Protein AF-A0A536BRN8-F1 (afdb_monomer_lite)

pLDDT: mean 83.79, std 18.86, range [41.97, 98.38]

Structure (mmCIF, N/CA/C/O backbone):
data_AF-A0A536BRN8-F1
#
_entry.id   AF-A0A536BRN8-F1
#
loop_
_atom_site.group_PDB
_atom_site.id
_atom_site.type_symbol
_atom_site.label_atom_id
_atom_site.label_alt_id
_atom_site.label_comp_id
_atom_site.label_asym_id
_atom_site.label_entity_id
_atom_site.label_seq_id
_atom_site.pdbx_PDB_ins_code
_atom_site.Cartn_x
_atom_site.Cartn_y
_atom_site.Cartn_z
_atom_site.occupancy
_atom_site.B_iso_or_equiv
_atom_site.auth_seq_id
_atom_site.auth_comp_id
_atom_site.auth_asym_id
_atom_site.auth_atom_id
_atom_site.pdbx_PDB_model_num
ATOM 1 N N . MET A 1 1 ? 20.665 38.961 1.235 1.00 44.41 1 MET A N 1
ATOM 2 C CA . MET A 1 1 ? 19.263 38.501 1.127 1.00 44.41 1 MET A CA 1
ATOM 3 C C . MET A 1 1 ? 19.308 37.019 0.807 1.00 44.41 1 MET A C 1
ATOM 5 O O . MET A 1 1 ? 19.715 36.674 -0.291 1.00 44.41 1 MET A O 1
ATOM 9 N N . ASN A 1 2 ? 18.985 36.154 1.769 1.00 41.97 2 ASN A N 1
ATOM 10 C CA . ASN A 1 2 ? 18.957 34.705 1.553 1.00 41.97 2 ASN A CA 1
ATOM 11 C C . ASN A 1 2 ? 17.497 34.286 1.341 1.00 41.97 2 ASN A C 1
ATOM 13 O O . ASN A 1 2 ? 16.692 34.537 2.241 1.00 41.97 2 ASN A O 1
ATOM 17 N N . PRO A 1 3 ? 17.120 33.649 0.220 1.00 51.50 3 PRO A N 1
ATOM 18 C CA . PRO A 1 3 ? 15.822 33.000 0.143 1.00 51.50 3 PRO A CA 1
ATOM 19 C C . PRO A 1 3 ? 15.858 31.729 1.003 1.00 51.50 3 PRO A C 1
ATOM 21 O O . PRO A 1 3 ? 16.621 30.801 0.734 1.00 51.50 3 PRO A O 1
ATOM 24 N N . LYS A 1 4 ? 15.042 31.686 2.063 1.00 48.91 4 LYS A N 1
ATOM 25 C CA . LYS A 1 4 ? 14.724 30.433 2.755 1.00 48.91 4 LYS A CA 1
ATOM 26 C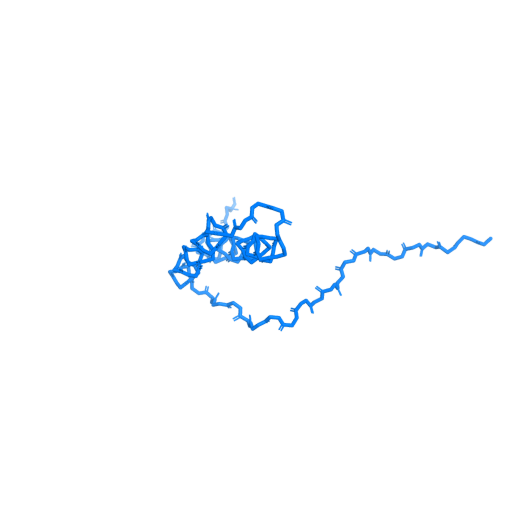 C . LYS A 1 4 ? 13.992 29.527 1.765 1.00 48.91 4 LYS A C 1
ATOM 28 O O . LYS A 1 4 ? 12.873 29.839 1.368 1.00 48.91 4 LYS A O 1
ATOM 33 N N . ALA A 1 5 ? 14.626 28.424 1.376 1.00 54.88 5 ALA A N 1
ATOM 34 C CA . ALA A 1 5 ? 13.954 27.338 0.681 1.00 54.88 5 ALA A CA 1
ATOM 35 C C . ALA A 1 5 ? 12.820 26.809 1.577 1.00 54.88 5 ALA A C 1
ATOM 37 O O . ALA A 1 5 ? 13.047 26.487 2.746 1.00 54.88 5 ALA A O 1
ATOM 38 N N . GLY A 1 6 ? 11.594 26.799 1.048 1.00 49.28 6 GLY A N 1
ATOM 39 C CA . GLY A 1 6 ? 10.443 26.166 1.690 1.00 49.28 6 GLY A CA 1
ATOM 40 C C . GLY A 1 6 ? 10.638 24.648 1.818 1.00 49.28 6 GLY A C 1
ATOM 41 O O . GLY A 1 6 ? 11.526 24.090 1.170 1.00 49.28 6 GLY A O 1
ATOM 42 N N . PRO A 1 7 ? 9.847 23.967 2.664 1.00 59.00 7 PRO A N 1
ATOM 43 C CA . PRO A 1 7 ? 9.994 22.530 2.865 1.00 59.00 7 PRO A CA 1
ATOM 44 C C . PRO A 1 7 ? 9.721 21.768 1.552 1.00 59.00 7 PRO A C 1
ATOM 46 O O . PRO A 1 7 ? 8.786 22.122 0.828 1.00 59.00 7 PRO A O 1
ATOM 49 N N . PRO A 1 8 ? 10.519 20.736 1.223 1.00 54.06 8 PRO A N 1
ATOM 50 C CA . PRO A 1 8 ? 10.311 19.932 0.029 1.00 54.06 8 PRO A CA 1
ATOM 51 C C . PRO A 1 8 ? 9.152 18.950 0.237 1.00 54.06 8 PRO A C 1
ATOM 53 O O . PRO A 1 8 ? 8.983 18.398 1.322 1.00 54.06 8 PRO A O 1
ATOM 56 N N . GLY A 1 9 ? 8.410 18.670 -0.836 1.00 51.28 9 GLY A N 1
ATOM 57 C CA . GLY A 1 9 ? 7.619 17.444 -0.942 1.00 51.28 9 GLY A CA 1
ATOM 58 C C . GLY A 1 9 ? 6.114 17.613 -0.764 1.00 51.28 9 GLY A C 1
ATOM 59 O O . GLY A 1 9 ? 5.525 17.160 0.208 1.00 51.28 9 GLY A O 1
ATOM 60 N N . THR A 1 10 ? 5.448 18.179 -1.763 1.00 47.19 10 THR A N 1
ATOM 61 C CA . THR A 1 10 ? 4.080 17.752 -2.090 1.00 47.19 10 THR A CA 1
ATOM 62 C C . THR A 1 10 ? 4.011 17.562 -3.594 1.00 47.19 10 THR A C 1
ATOM 64 O O . THR A 1 10 ? 3.429 18.346 -4.332 1.00 47.19 10 THR A O 1
ATOM 67 N N . THR A 1 11 ? 4.646 16.497 -4.075 1.00 46.47 11 THR A N 1
ATOM 68 C CA . THR A 1 11 ? 4.132 15.811 -5.257 1.00 46.47 11 THR A CA 1
ATOM 69 C C . THR A 1 11 ? 2.954 14.987 -4.760 1.00 46.47 11 THR A C 1
ATOM 71 O O . THR A 1 11 ? 3.107 13.839 -4.352 1.00 46.47 11 THR A O 1
ATOM 74 N N . ALA A 1 12 ? 1.783 15.617 -4.681 1.00 46.22 12 ALA A N 1
ATOM 75 C CA . ALA A 1 12 ? 0.535 14.893 -4.516 1.00 46.22 12 ALA A CA 1
ATOM 76 C C . ALA A 1 12 ? 0.342 14.051 -5.784 1.00 46.22 12 ALA A C 1
ATOM 78 O O . ALA A 1 12 ? -0.234 14.521 -6.764 1.00 46.22 12 ALA A O 1
ATOM 79 N N . SER A 1 13 ? 0.912 12.842 -5.803 1.00 48.62 13 SER A N 1
ATOM 80 C CA . SER A 1 13 ? 0.645 11.869 -6.855 1.00 48.62 13 SER A CA 1
ATOM 81 C C . SER A 1 13 ? -0.865 11.690 -6.923 1.00 48.62 13 SER A C 1
ATOM 83 O O . SER A 1 13 ? -1.499 11.361 -5.920 1.00 48.62 13 SER A O 1
ATOM 85 N N . THR A 1 14 ? -1.430 11.975 -8.093 1.00 50.81 14 THR A N 1
ATOM 86 C CA . THR A 1 14 ? -2.851 11.841 -8.435 1.00 50.81 14 THR A CA 1
ATOM 87 C C . THR A 1 14 ? -3.227 10.363 -8.551 1.00 50.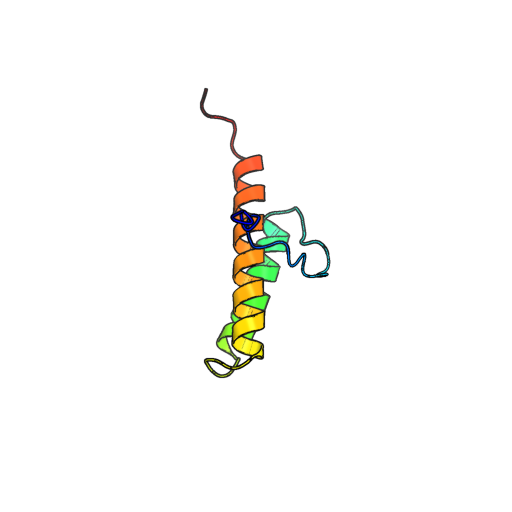81 14 THR A C 1
ATOM 89 O O . THR A 1 14 ? -3.769 9.922 -9.557 1.00 50.81 14 THR A O 1
ATOM 92 N N . ASP A 1 15 ? -2.875 9.568 -7.547 1.00 60.31 15 ASP A N 1
ATOM 93 C CA . ASP A 1 15 ? -3.347 8.200 -7.448 1.00 60.31 15 ASP A CA 1
ATOM 94 C C . ASP A 1 15 ? -4.735 8.191 -6.828 1.00 60.31 15 ASP A C 1
ATOM 96 O O . ASP A 1 15 ? -5.071 9.023 -5.977 1.00 60.31 15 ASP A O 1
ATOM 100 N N . ALA A 1 16 ? -5.552 7.250 -7.296 1.00 68.69 16 ALA A N 1
ATOM 101 C CA . ALA A 1 16 ? -6.878 7.025 -6.752 1.00 68.69 16 ALA A CA 1
ATOM 102 C C . ALA A 1 16 ? -6.794 6.854 -5.222 1.00 68.69 16 ALA A C 1
ATOM 104 O O . ALA A 1 16 ? -5.830 6.267 -4.718 1.00 68.69 16 ALA A O 1
ATOM 105 N N . PRO A 1 17 ? -7.779 7.371 -4.468 1.00 81.00 17 PRO A N 1
ATOM 106 C CA . PRO A 1 17 ? -7.759 7.268 -3.018 1.00 81.00 17 PRO A CA 1
ATOM 107 C C . PRO A 1 17 ? -7.687 5.798 -2.593 1.00 81.00 17 PRO A C 1
ATOM 109 O O . PRO A 1 17 ? -8.443 4.959 -3.084 1.00 81.00 17 PRO A O 1
ATOM 112 N N . LEU A 1 18 ? -6.762 5.497 -1.678 1.00 88.19 18 LEU A N 1
ATOM 113 C CA . LEU A 1 18 ? -6.635 4.160 -1.106 1.00 88.19 18 LEU A CA 1
ATOM 114 C C . LEU A 1 18 ? -7.864 3.823 -0.241 1.00 88.19 18 LEU A C 1
ATOM 116 O O . LEU A 1 18 ? -8.454 4.729 0.357 1.00 88.19 18 LEU A O 1
ATOM 120 N N . PRO A 1 19 ? -8.226 2.533 -0.120 1.00 91.56 19 PRO A N 1
ATOM 121 C CA . PRO A 1 19 ? -9.294 2.092 0.767 1.00 91.56 19 PRO A CA 1
ATOM 122 C C . PRO A 1 19 ? -9.035 2.466 2.229 1.00 91.56 19 PRO A C 1
ATOM 124 O O . PRO A 1 19 ? -7.894 2.645 2.663 1.00 91.56 19 PRO A O 1
ATOM 127 N N . ALA A 1 20 ? -10.111 2.555 3.007 1.00 87.06 20 ALA A N 1
ATOM 128 C CA . ALA A 1 20 ? -10.034 2.911 4.421 1.00 87.06 20 ALA A CA 1
ATOM 129 C C . ALA A 1 20 ? -9.932 1.688 5.344 1.00 87.06 20 ALA A C 1
ATOM 131 O O . ALA A 1 20 ? -9.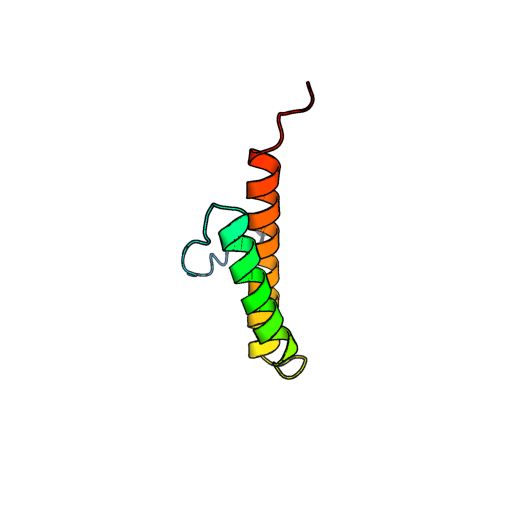458 1.820 6.472 1.00 87.06 20 ALA A O 1
ATOM 132 N N . THR A 1 21 ? -10.379 0.508 4.897 1.00 93.31 21 THR A N 1
ATOM 133 C CA . THR A 1 21 ? -10.407 -0.679 5.756 1.00 93.31 21 THR A CA 1
ATOM 134 C C . THR A 1 21 ? -9.081 -1.427 5.717 1.00 93.31 21 THR A C 1
ATOM 136 O O . THR A 1 21 ? -8.432 -1.565 4.677 1.00 93.31 21 THR A O 1
ATOM 139 N N . ARG A 1 22 ? -8.686 -1.967 6.872 1.00 94.19 22 ARG A N 1
ATOM 140 C CA . ARG A 1 22 ? -7.463 -2.763 7.010 1.00 94.19 22 ARG A CA 1
ATOM 141 C C . ARG A 1 22 ? -7.439 -3.963 6.058 1.00 94.19 22 ARG A C 1
ATOM 143 O O . ARG A 1 22 ? -6.399 -4.273 5.489 1.00 94.19 22 ARG A O 1
ATOM 150 N N . GLU A 1 23 ? -8.568 -4.646 5.900 1.00 96.06 23 GLU A N 1
ATOM 151 C CA . GLU A 1 23 ? -8.652 -5.858 5.085 1.00 96.06 23 GLU A CA 1
ATOM 152 C C . GLU A 1 23 ? -8.439 -5.569 3.595 1.00 96.06 23 GLU A C 1
ATOM 154 O O . GLU A 1 23 ? -7.617 -6.230 2.958 1.00 96.06 23 GLU A O 1
ATOM 159 N N . GLU A 1 24 ? -9.101 -4.544 3.053 1.00 95.62 24 GLU A N 1
ATOM 160 C CA . GLU A 1 24 ? -8.918 -4.124 1.659 1.00 95.62 24 GLU A CA 1
ATOM 161 C C . GLU A 1 24 ? -7.475 -3.675 1.403 1.00 95.62 24 GLU A C 1
ATOM 163 O O . GLU A 1 24 ? -6.863 -4.048 0.400 1.00 95.62 24 GLU A O 1
ATOM 168 N N . LEU A 1 25 ? -6.889 -2.933 2.348 1.00 96.94 25 LEU A N 1
ATOM 169 C CA . LEU A 1 25 ? -5.501 -2.492 2.258 1.00 96.94 25 LEU A CA 1
ATOM 170 C C . LEU A 1 25 ? -4.514 -3.666 2.243 1.00 96.94 25 LEU A C 1
ATOM 172 O O . LEU A 1 25 ? -3.554 -3.645 1.476 1.00 96.94 25 LEU A O 1
ATOM 176 N N . LEU A 1 26 ? -4.753 -4.718 3.031 1.00 97.56 26 LEU A N 1
ATOM 177 C CA . LEU A 1 26 ? -3.915 -5.922 3.015 1.00 97.56 26 LEU A CA 1
ATOM 178 C C . LEU A 1 26 ? -4.011 -6.686 1.690 1.00 97.56 26 LEU A C 1
ATOM 180 O O . LEU A 1 26 ? -3.012 -7.248 1.234 1.00 97.56 26 LEU A O 1
ATOM 184 N N . GLN A 1 27 ? -5.185 -6.714 1.057 1.00 97.62 27 GLN A N 1
ATOM 185 C CA . GLN A 1 27 ? -5.346 -7.328 -0.263 1.00 97.62 27 GLN A CA 1
ATOM 186 C C . GLN A 1 27 ? -4.569 -6.547 -1.331 1.00 97.62 27 GLN A C 1
ATOM 188 O O . GLN A 1 27 ? -3.799 -7.143 -2.089 1.00 97.62 27 GLN A O 1
ATOM 193 N N . LEU A 1 28 ? -4.693 -5.215 -1.336 1.00 96.69 28 LEU A N 1
ATOM 194 C CA . LEU A 1 28 ? -3.930 -4.346 -2.236 1.00 96.69 28 LEU A CA 1
ATOM 195 C C . LEU A 1 28 ? -2.424 -4.463 -2.010 1.00 96.69 28 LEU A C 1
ATOM 197 O O . LEU A 1 28 ? -1.661 -4.560 -2.968 1.00 96.69 28 LEU A O 1
ATOM 201 N N . HIS A 1 29 ? -1.990 -4.520 -0.751 1.00 98.12 29 HIS A N 1
ATOM 202 C CA . HIS A 1 29 ? -0.582 -4.678 -0.397 1.00 98.12 29 HIS A CA 1
ATOM 203 C C . HIS A 1 29 ? 0.015 -5.959 -0.981 1.00 98.12 29 HIS A C 1
ATOM 205 O O . HIS A 1 29 ? 1.081 -5.920 -1.596 1.00 98.12 29 HIS A O 1
ATOM 211 N N . ARG A 1 30 ? -0.697 -7.088 -0.856 1.00 98.38 30 ARG A N 1
ATOM 212 C CA . ARG A 1 30 ? -0.271 -8.369 -1.441 1.00 98.38 30 ARG A CA 1
ATOM 213 C C . ARG A 1 30 ? -0.144 -8.278 -2.960 1.00 98.38 30 ARG A C 1
ATOM 215 O O . ARG A 1 30 ? 0.839 -8.769 -3.511 1.00 98.38 30 ARG A O 1
ATOM 222 N N . ALA A 1 31 ? -1.099 -7.635 -3.630 1.00 97.62 31 ALA A N 1
ATOM 223 C CA . ALA A 1 31 ? -1.058 -7.446 -5.079 1.00 97.62 31 ALA A CA 1
ATOM 224 C C . ALA A 1 31 ? 0.101 -6.530 -5.518 1.00 97.62 31 ALA A C 1
ATOM 226 O O . ALA A 1 31 ? 0.815 -6.850 -6.470 1.00 97.62 31 ALA A O 1
ATOM 227 N N . ALA A 1 32 ? 0.337 -5.424 -4.808 1.00 97.19 32 ALA A N 1
ATOM 228 C CA . ALA A 1 32 ? 1.437 -4.500 -5.078 1.00 97.19 32 ALA A CA 1
ATOM 229 C C . ALA A 1 32 ? 2.807 -5.160 -4.853 1.00 97.19 32 ALA A C 1
ATOM 231 O O . ALA A 1 32 ? 3.681 -5.065 -5.714 1.00 97.19 32 ALA A O 1
ATOM 232 N N . ARG A 1 33 ? 2.973 -5.928 -3.766 1.00 98.12 33 ARG A N 1
ATOM 233 C CA . ARG A 1 33 ? 4.189 -6.725 -3.538 1.00 98.12 33 ARG A CA 1
ATOM 234 C C . ARG A 1 33 ? 4.417 -7.753 -4.637 1.00 98.12 33 ARG A C 1
ATOM 236 O O . ARG A 1 33 ? 5.524 -7.841 -5.151 1.00 98.12 33 ARG A O 1
ATOM 243 N N . ALA A 1 34 ? 3.374 -8.471 -5.053 1.00 98.25 34 ALA A N 1
ATOM 244 C CA . ALA A 1 34 ? 3.487 -9.436 -6.142 1.00 98.25 34 ALA A CA 1
ATOM 245 C C . ALA A 1 34 ? 3.905 -8.783 -7.472 1.00 98.25 34 ALA A C 1
ATOM 247 O O . ALA A 1 34 ? 4.644 -9.401 -8.235 1.00 98.25 34 ALA A O 1
ATOM 248 N N . ARG A 1 35 ? 3.461 -7.548 -7.754 1.00 97.81 35 ARG A N 1
ATOM 249 C CA . ARG A 1 35 ? 3.935 -6.769 -8.912 1.00 97.81 35 ARG A CA 1
ATOM 250 C C . ARG A 1 35 ? 5.405 -6.385 -8.763 1.00 97.81 35 ARG A C 1
ATOM 252 O O . ARG A 1 35 ? 6.191 -6.684 -9.654 1.00 97.81 35 ARG A O 1
ATOM 259 N N . ARG A 1 36 ? 5.788 -5.815 -7.616 1.00 97.94 36 ARG A N 1
ATOM 260 C CA . ARG A 1 36 ? 7.176 -5.429 -7.324 1.00 97.94 36 ARG A CA 1
ATOM 261 C C . ARG A 1 36 ? 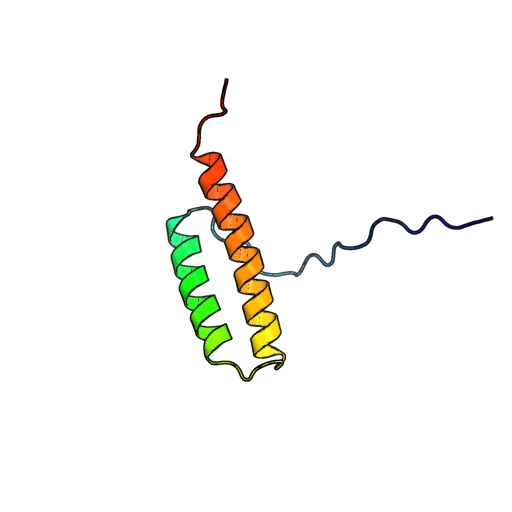8.140 -6.606 -7.479 1.00 97.94 36 ARG A C 1
ATOM 263 O O . ARG A 1 36 ? 9.163 -6.469 -8.133 1.00 97.94 36 ARG A O 1
ATOM 270 N N . ASP A 1 37 ? 7.801 -7.761 -6.913 1.00 98.06 37 ASP A N 1
ATOM 271 C CA . ASP A 1 37 ? 8.681 -8.935 -6.893 1.00 98.06 37 ASP A CA 1
ATOM 272 C C . ASP A 1 37 ? 8.818 -9.607 -8.276 1.00 98.06 37 ASP A C 1
ATOM 274 O O . ASP A 1 37 ? 9.744 -10.384 -8.499 1.00 98.06 37 ASP A O 1
ATOM 278 N N . ARG A 1 38 ? 7.904 -9.319 -9.213 1.00 98.12 38 ARG A N 1
ATOM 279 C CA . ARG A 1 38 ? 7.977 -9.778 -10.611 1.00 98.12 38 ARG A CA 1
ATOM 280 C C . ARG A 1 38 ? 8.722 -8.805 -11.522 1.00 98.12 38 ARG A C 1
ATOM 282 O O . ARG A 1 38 ? 9.163 -9.216 -12.594 1.00 98.12 38 ARG A O 1
ATOM 289 N N . ALA A 1 39 ? 8.834 -7.541 -11.125 1.00 97.81 39 ALA A N 1
ATOM 290 C CA . ALA A 1 39 ? 9.485 -6.516 -11.920 1.00 97.81 39 ALA A CA 1
ATOM 291 C C . ALA A 1 39 ? 11.016 -6.697 -11.904 1.00 97.81 39 ALA A C 1
ATOM 293 O O . ALA A 1 39 ? 11.583 -7.084 -10.877 1.00 97.81 39 ALA A O 1
ATOM 294 N N . PRO A 1 40 ? 11.720 -6.387 -13.008 1.00 98.19 40 PRO A N 1
ATOM 295 C CA . PRO A 1 40 ? 13.176 -6.343 -12.999 1.00 98.19 40 PRO A CA 1
ATOM 296 C C . PRO A 1 40 ? 13.676 -5.333 -11.964 1.00 98.19 40 PRO A C 1
ATOM 298 O O . PRO A 1 40 ? 13.137 -4.227 -11.866 1.00 98.19 40 PRO A O 1
ATOM 301 N N . LEU A 1 41 ? 14.712 -5.698 -11.210 1.00 94.06 41 LEU A N 1
ATOM 302 C CA . LEU A 1 41 ? 15.294 -4.818 -10.198 1.00 94.06 41 LEU A CA 1
ATOM 303 C C . LEU A 1 41 ? 15.718 -3.477 -10.820 1.00 94.06 41 LEU A C 1
ATOM 305 O O . LEU A 1 41 ? 16.194 -3.442 -11.954 1.00 94.06 41 LEU A O 1
ATOM 309 N N . ASP A 1 42 ? 15.495 -2.388 -10.084 1.00 93.62 42 ASP A N 1
ATOM 310 C CA . ASP A 1 42 ? 15.755 -0.997 -10.492 1.00 93.62 42 ASP A CA 1
ATOM 311 C C . ASP A 1 42 ? 15.003 -0.519 -11.748 1.00 93.62 42 ASP A C 1
ATOM 313 O O . ASP A 1 42 ? 15.192 0.610 -12.204 1.00 93.62 42 ASP A O 1
ATOM 317 N N . SER A 1 43 ? 14.099 -1.333 -12.304 1.00 97.12 43 SER A N 1
ATOM 318 C CA . SER A 1 43 ? 13.196 -0.872 -13.355 1.00 97.12 43 SER A CA 1
ATOM 319 C C . SER A 1 43 ? 12.213 0.165 -12.815 1.00 97.12 43 SER A C 1
ATOM 321 O O . SER A 1 43 ? 11.868 0.178 -11.631 1.00 97.12 43 SER A O 1
ATOM 323 N N . LYS A 1 44 ? 11.685 1.005 -13.710 1.00 96.75 44 LYS A N 1
ATOM 324 C CA . LYS A 1 44 ? 10.604 1.931 -13.356 1.00 96.75 44 LYS A CA 1
ATOM 325 C C . LYS A 1 44 ? 9.403 1.198 -12.745 1.00 96.75 44 LYS A C 1
ATOM 327 O O . LYS A 1 44 ? 8.837 1.683 -11.779 1.00 96.75 44 LYS A O 1
ATOM 332 N N . GLU A 1 45 ? 9.058 0.020 -13.262 1.00 95.88 45 GLU A N 1
ATOM 333 C CA . GLU A 1 45 ? 7.970 -0.800 -12.718 1.00 95.88 45 GLU A CA 1
ATOM 334 C C . GLU A 1 45 ? 8.254 -1.253 -11.280 1.00 95.88 45 GLU A C 1
ATOM 336 O O . GLU A 1 45 ? 7.373 -1.183 -10.426 1.00 95.88 45 GLU A O 1
ATOM 341 N N . TYR A 1 46 ? 9.494 -1.660 -10.990 1.00 97.62 46 TYR A N 1
ATOM 342 C CA . TYR A 1 46 ? 9.911 -2.007 -9.634 1.00 97.62 46 TYR A CA 1
ATOM 343 C C . TYR A 1 46 ? 9.804 -0.806 -8.689 1.00 97.62 46 TYR A C 1
ATOM 345 O O . TYR A 1 46 ? 9.261 -0.942 -7.593 1.00 97.62 46 TYR A O 1
ATOM 353 N N . ILE A 1 47 ? 10.290 0.363 -9.118 1.00 97.38 47 ILE A N 1
ATOM 354 C CA . ILE A 1 47 ? 10.254 1.600 -8.327 1.00 97.38 47 ILE A CA 1
ATOM 355 C C . ILE A 1 47 ? 8.804 2.015 -8.055 1.00 97.38 47 ILE A C 1
ATOM 357 O O . ILE A 1 47 ? 8.437 2.202 -6.898 1.00 97.38 47 ILE A O 1
ATOM 361 N N . ASP A 1 48 ? 7.961 2.063 -9.088 1.00 96.50 48 ASP A N 1
ATOM 362 C CA . ASP A 1 48 ? 6.550 2.441 -8.964 1.00 96.50 48 ASP A CA 1
ATOM 363 C C . ASP A 1 48 ? 5.799 1.477 -8.025 1.00 96.50 48 ASP A C 1
ATOM 365 O O . ASP A 1 48 ? 5.064 1.906 -7.132 1.00 96.50 48 ASP A O 1
ATOM 369 N N . ALA A 1 49 ? 6.019 0.164 -8.170 1.00 96.31 49 ALA A N 1
ATOM 370 C CA . ALA A 1 49 ? 5.404 -0.837 -7.302 1.00 96.31 49 ALA A CA 1
ATOM 371 C C . ALA A 1 49 ? 5.937 -0.766 -5.859 1.00 96.31 49 ALA A C 1
ATOM 373 O O . ALA A 1 49 ? 5.183 -0.989 -4.911 1.00 96.31 49 ALA A O 1
ATOM 374 N N . ALA A 1 50 ? 7.216 -0.435 -5.657 1.00 97.44 50 ALA A N 1
ATOM 375 C CA . ALA A 1 50 ? 7.793 -0.235 -4.330 1.00 97.44 50 ALA A CA 1
ATOM 376 C C . ALA A 1 50 ? 7.220 1.013 -3.633 1.00 97.44 50 ALA A C 1
ATOM 378 O O . ALA A 1 50 ? 6.875 0.948 -2.450 1.00 97.44 50 ALA A O 1
ATOM 379 N N . GLU A 1 51 ? 7.058 2.121 -4.359 1.00 96.69 51 GLU A N 1
ATOM 380 C CA . GLU A 1 51 ? 6.405 3.332 -3.853 1.00 96.69 51 GLU A CA 1
ATOM 381 C C . GLU A 1 51 ? 4.933 3.079 -3.504 1.00 96.69 51 GLU A C 1
ATOM 383 O O . GLU A 1 51 ? 4.443 3.522 -2.462 1.00 96.69 51 GLU A O 1
ATOM 388 N N . GLU A 1 52 ? 4.218 2.326 -4.341 1.00 95.94 52 GLU A N 1
ATOM 389 C CA . GLU A 1 52 ? 2.844 1.909 -4.068 1.00 95.94 52 GLU A CA 1
ATOM 390 C C . GLU A 1 52 ? 2.744 1.060 -2.792 1.00 95.94 52 GLU A C 1
ATOM 392 O O . GLU A 1 52 ? 1.909 1.355 -1.934 1.00 95.94 52 GLU A O 1
ATOM 397 N N . VAL A 1 53 ? 3.629 0.070 -2.613 1.00 97.25 53 VAL A N 1
ATOM 398 C CA . VAL A 1 53 ? 3.711 -0.728 -1.376 1.00 97.25 53 VAL A CA 1
ATOM 399 C C . VAL A 1 53 ? 3.890 0.179 -0.157 1.00 97.25 53 VAL A C 1
ATOM 401 O O . VAL A 1 53 ? 3.133 0.047 0.805 1.00 97.25 53 VAL A O 1
ATOM 404 N N . GLY A 1 54 ? 4.828 1.129 -0.209 1.00 96.81 54 GLY A N 1
ATOM 405 C CA . GLY A 1 54 ? 5.079 2.054 0.899 1.00 96.81 54 GLY A CA 1
ATOM 406 C C . GLY A 1 54 ? 3.861 2.917 1.247 1.00 96.81 54 GLY A C 1
ATOM 407 O O . GLY A 1 54 ? 3.530 3.089 2.422 1.00 96.81 54 GLY A O 1
ATOM 408 N N . ARG A 1 55 ? 3.130 3.416 0.241 1.00 95.75 55 ARG A N 1
ATOM 409 C CA . ARG A 1 55 ? 1.895 4.190 0.464 1.00 95.75 55 ARG A CA 1
ATOM 410 C C . ARG A 1 55 ? 0.794 3.358 1.116 1.00 95.75 55 ARG A C 1
ATOM 412 O O . ARG A 1 55 ? 0.123 3.852 2.025 1.00 95.75 55 ARG A O 1
ATOM 419 N N . ILE A 1 56 ? 0.630 2.105 0.691 1.00 96.12 56 ILE A N 1
ATOM 420 C CA . ILE A 1 56 ? -0.348 1.188 1.287 1.00 96.12 56 ILE A CA 1
ATOM 421 C C . ILE A 1 56 ? 0.022 0.879 2.745 1.00 96.12 56 ILE A C 1
ATOM 423 O O . ILE A 1 56 ? -0.850 0.925 3.607 1.00 96.12 56 ILE A O 1
ATOM 427 N N . GLU A 1 57 ? 1.301 0.641 3.054 1.00 97.69 57 GLU A N 1
ATOM 428 C CA . GLU A 1 57 ? 1.767 0.357 4.423 1.00 97.69 57 GLU A CA 1
ATOM 429 C C . GLU A 1 57 ? 1.495 1.526 5.387 1.00 97.69 57 GLU A C 1
ATOM 431 O O . GLU A 1 57 ? 1.002 1.314 6.497 1.00 97.69 57 GLU A O 1
ATOM 436 N N . VAL A 1 58 ? 1.711 2.772 4.948 1.00 96.12 58 VAL A N 1
ATOM 437 C CA . VAL A 1 58 ? 1.349 3.965 5.735 1.00 96.12 58 VAL A CA 1
ATOM 438 C C . VAL A 1 58 ? -0.153 4.008 6.026 1.00 96.12 58 VAL A C 1
ATOM 440 O O . VAL A 1 58 ? -0.561 4.343 7.141 1.00 96.12 58 VAL A O 1
ATOM 443 N N . GLN A 1 59 ? -0.991 3.678 5.042 1.00 95.19 59 GLN A N 1
ATOM 444 C CA . GLN A 1 59 ? -2.439 3.700 5.220 1.00 95.19 59 GLN A CA 1
ATOM 445 C C . GLN A 1 59 ? -2.932 2.549 6.112 1.00 95.19 59 GLN A C 1
ATOM 447 O O . GLN A 1 59 ? -3.832 2.770 6.922 1.00 95.19 59 GLN A O 1
ATOM 452 N N . ILE A 1 60 ? -2.304 1.369 6.050 1.00 95.31 60 ILE A N 1
ATOM 453 C CA . ILE A 1 60 ? -2.553 0.264 6.993 1.00 95.31 60 ILE A CA 1
ATOM 454 C C . ILE A 1 60 ? -2.263 0.723 8.419 1.00 95.31 60 ILE A C 1
ATOM 456 O O . ILE A 1 60 ? -3.132 0.599 9.277 1.00 95.31 60 ILE A O 1
ATOM 460 N N . ALA A 1 61 ? -1.098 1.329 8.663 1.00 94.50 61 ALA A N 1
ATOM 461 C CA . ALA A 1 61 ? -0.729 1.802 9.996 1.00 94.50 61 ALA A CA 1
ATOM 462 C C . ALA A 1 61 ? -1.715 2.853 10.540 1.00 94.50 61 ALA A C 1
ATOM 464 O O . ALA A 1 61 ? -2.017 2.877 11.734 1.00 94.50 61 ALA A O 1
ATOM 465 N N . ARG A 1 62 ? -2.258 3.717 9.670 1.00 93.06 62 ARG A N 1
ATOM 466 C CA . ARG A 1 62 ? -3.321 4.668 10.039 1.00 93.06 62 ARG A CA 1
ATOM 467 C C . ARG A 1 62 ? -4.624 3.959 10.401 1.00 93.06 62 ARG A C 1
ATOM 469 O O . ARG A 1 62 ? -5.225 4.313 11.412 1.00 93.06 62 ARG A O 1
ATOM 476 N N . ALA A 1 63 ? -5.045 2.984 9.596 1.00 90.81 63 ALA A N 1
ATOM 477 C CA . ALA A 1 63 ? -6.251 2.203 9.853 1.00 90.81 63 ALA A CA 1
ATOM 478 C C . ALA A 1 63 ? -6.134 1.413 11.166 1.00 90.81 63 ALA A C 1
ATOM 480 O O . ALA A 1 63 ? -7.053 1.434 11.974 1.00 90.81 63 ALA A O 1
ATOM 481 N N . GLU A 1 64 ? -4.983 0.787 11.417 1.00 93.06 64 GLU A N 1
ATOM 482 C CA . GLU A 1 64 ? -4.702 0.053 12.654 1.00 93.06 64 GLU A CA 1
ATOM 483 C C . GLU A 1 64 ? -4.684 0.980 13.875 1.00 93.06 64 GLU A C 1
ATOM 485 O O . GLU A 1 64 ? -5.337 0.683 14.871 1.00 93.06 64 GLU A O 1
ATOM 490 N N . ARG A 1 65 ? -4.039 2.151 13.786 1.00 89.44 65 ARG A N 1
ATOM 491 C CA . ARG A 1 65 ? -4.058 3.139 14.876 1.00 89.44 65 ARG A CA 1
ATOM 492 C C . ARG A 1 65 ? -5.469 3.634 15.192 1.00 89.44 65 ARG A C 1
ATOM 494 O O . ARG A 1 65 ? -5.772 3.878 16.350 1.00 89.44 65 ARG A O 1
ATOM 501 N N . ALA A 1 66 ? -6.323 3.805 14.186 1.00 87.88 66 ALA A N 1
ATOM 502 C CA . ALA A 1 66 ? -7.705 4.226 14.406 1.00 87.88 66 ALA A CA 1
ATOM 503 C C . ALA A 1 66 ? -8.541 3.170 15.157 1.00 87.88 66 ALA A C 1
ATOM 505 O O . ALA A 1 66 ? -9.575 3.510 15.728 1.00 87.88 66 ALA A O 1
ATOM 506 N N . MET A 1 67 ? -8.105 1.905 15.157 1.00 86.06 67 MET A N 1
ATOM 507 C CA . MET A 1 67 ? -8.745 0.812 15.893 1.00 86.06 67 MET A CA 1
ATOM 508 C C . MET A 1 67 ? -8.254 0.696 17.342 1.00 86.06 67 MET A C 1
ATOM 510 O O . MET A 1 67 ? -8.940 0.088 18.162 1.00 86.06 67 MET A O 1
ATOM 514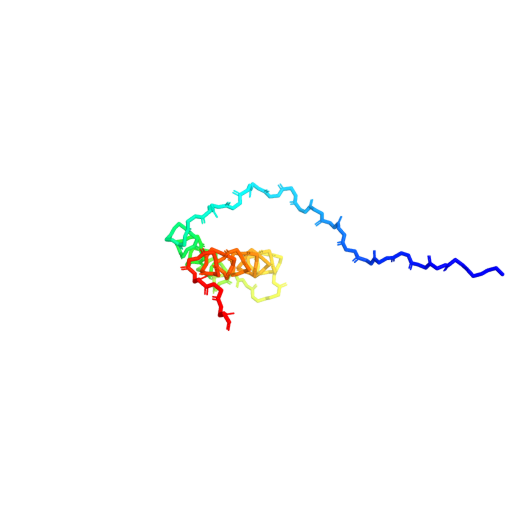 N N . GLU A 1 68 ? -7.082 1.247 17.666 1.00 80.06 68 GLU A N 1
ATOM 515 C CA . GLU A 1 68 ? -6.504 1.175 19.007 1.00 80.06 68 GLU A CA 1
ATOM 516 C C . GLU A 1 68 ? -6.947 2.384 19.856 1.00 80.06 68 GLU A C 1
ATOM 518 O O . GLU A 1 68 ? -6.786 3.530 19.424 1.00 80.06 68 GLU A O 1
ATOM 523 N N . PRO A 1 69 ? -7.530 2.176 21.056 1.00 67.69 69 PRO A N 1
ATOM 524 C CA . PRO A 1 69 ? -7.887 3.287 21.931 1.00 67.69 69 PRO A CA 1
ATOM 525 C C . PRO A 1 69 ? -6.623 4.024 22.414 1.00 67.69 69 PRO A C 1
ATOM 527 O O . PRO A 1 69 ? -5.587 3.388 22.619 1.00 67.69 69 PRO A O 1
ATOM 530 N N . PRO A 1 70 ? -6.675 5.356 22.623 1.00 74.25 70 PRO A N 1
ATOM 531 C CA . PRO A 1 70 ? -5.524 6.095 23.129 1.00 74.25 70 PRO A CA 1
ATOM 532 C C . PRO A 1 70 ? -5.118 5.572 24.512 1.00 74.25 70 PRO A C 1
ATOM 534 O O . PRO A 1 70 ? -5.972 5.350 25.372 1.00 74.25 70 PRO A O 1
ATOM 537 N N . LEU A 1 71 ? -3.811 5.395 24.723 1.00 74.25 71 LEU A N 1
ATOM 538 C CA . LEU A 1 71 ? -3.254 5.117 26.046 1.00 74.25 71 LEU A CA 1
ATOM 539 C C . LEU A 1 71 ? -3.517 6.350 26.926 1.00 74.25 71 LEU A C 1
ATOM 541 O O . LEU A 1 71 ? -3.039 7.440 26.603 1.00 74.25 71 LEU A O 1
ATOM 545 N N . GLY A 1 72 ? -4.363 6.177 27.946 1.00 61.00 72 GLY A N 1
ATOM 546 C CA . GLY A 1 72 ? -4.762 7.223 28.895 1.00 61.00 72 GLY A CA 1
ATOM 547 C C . GLY A 1 72 ? -3.664 7.643 29.861 1.00 61.00 72 GLY A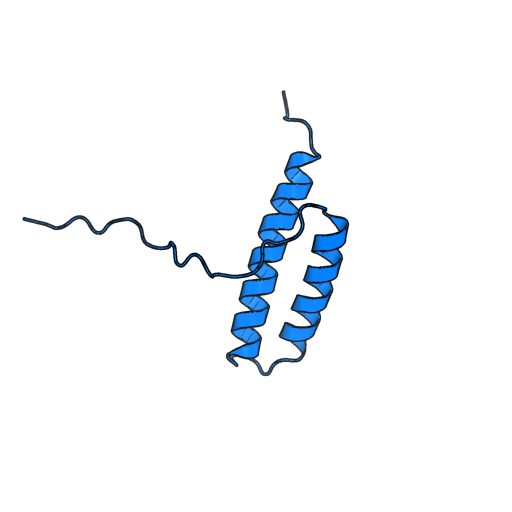 C 1
ATOM 548 O O . GLY A 1 72 ? -2.662 6.905 29.992 1.00 61.00 72 GLY A O 1
#

Secondary structure (DSSP, 8-state):
----PPPP------PPPPPSSHHHHHHHHHHHHHHHHHSPTTSHHHHHHHHHHHHHHHHHHHHHHHHSPP--

Sequence (72 aa):
MNPKAGPPGTTASTDAPLPATREELLQLHRAARARRDRAPLDSKEYIDAAEEVGRIEVQIARAERAMEPPLG

Foldseek 3Di:
DDDDDDDDDDPVPPDDDQDQALVSLVVQLVVLVVQLVPDDPPDPSNVVSVVSNVVSVVSNVVSVVVVDDDDD

Radius of gyration: 16.41 Å; chains: 1; bounding box: 30×48×42 Å